Protein AF-A0A380NY96-F1 (afdb_monomer_lite)

Radius of gyration: 13.19 Å; chains: 1; bounding box: 30×21×36 Å

Structure (mmCIF, N/CA/C/O 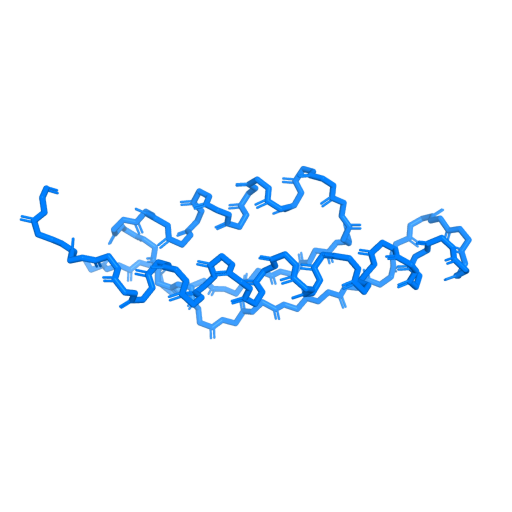backbone):
data_AF-A0A380NY96-F1
#
_entry.id   AF-A0A380NY96-F1
#
loop_
_atom_site.group_PDB
_atom_site.id
_atom_site.type_symbol
_atom_site.label_atom_id
_atom_site.label_alt_id
_atom_site.label_comp_id
_atom_site.label_asym_id
_atom_site.label_entity_id
_atom_site.label_seq_id
_atom_site.pdbx_PDB_ins_code
_atom_site.Cartn_x
_atom_site.Cartn_y
_atom_site.Cartn_z
_atom_site.occupancy
_atom_site.B_iso_or_equiv
_atom_site.auth_seq_id
_atom_site.auth_comp_id
_atom_site.auth_asym_id
_atom_site.auth_atom_id
_atom_site.pdbx_PDB_model_num
ATOM 1 N N . MET A 1 1 ? -17.081 -3.405 12.755 1.00 81.56 1 MET A N 1
ATOM 2 C CA . MET A 1 1 ? -15.665 -3.817 12.882 1.00 81.56 1 MET A CA 1
ATOM 3 C C . MET A 1 1 ? -14.964 -3.376 11.605 1.00 81.56 1 MET A C 1
ATOM 5 O O . MET A 1 1 ? -15.583 -3.516 10.556 1.00 81.56 1 MET A O 1
ATOM 9 N N . ALA A 1 2 ? -13.768 -2.787 11.679 1.00 89.38 2 ALA A N 1
ATOM 10 C CA . ALA A 1 2 ? -13.050 -2.361 10.475 1.00 89.38 2 ALA A CA 1
ATOM 11 C C . ALA A 1 2 ? -12.634 -3.586 9.646 1.00 89.38 2 ALA A C 1
ATOM 13 O O . ALA A 1 2 ? -12.251 -4.616 10.206 1.00 89.38 2 ALA A O 1
ATOM 14 N N . LYS A 1 3 ? -12.761 -3.499 8.321 1.00 95.88 3 LYS A N 1
ATOM 15 C CA . LYS A 1 3 ? -12.449 -4.597 7.407 1.00 95.88 3 LYS A CA 1
ATOM 16 C C . LYS A 1 3 ? -10.932 -4.666 7.201 1.00 95.88 3 LYS A C 1
ATOM 18 O O . LYS A 1 3 ? -10.365 -3.689 6.708 1.00 95.88 3 LYS A O 1
ATOM 23 N N . PRO A 1 4 ? -10.272 -5.792 7.522 1.00 95.12 4 PRO A N 1
ATOM 24 C CA . PRO A 1 4 ? -8.855 -5.952 7.238 1.00 95.12 4 PRO A CA 1
ATOM 25 C C . PRO A 1 4 ? -8.633 -6.009 5.727 1.00 95.12 4 PRO A C 1
ATOM 27 O O . PRO A 1 4 ? -9.336 -6.734 5.019 1.00 95.12 4 PRO A O 1
ATOM 30 N N . VAL A 1 5 ? -7.662 -5.240 5.238 1.00 94.19 5 VAL A N 1
ATOM 31 C CA . VAL A 1 5 ? -7.309 -5.197 3.814 1.00 94.19 5 VAL A CA 1
ATOM 32 C C . VAL A 1 5 ? -5.798 -5.247 3.610 1.00 94.19 5 VAL A C 1
ATOM 34 O O . VAL A 1 5 ? -5.024 -4.713 4.408 1.00 94.19 5 VAL A O 1
ATOM 37 N N . ILE A 1 6 ? -5.398 -5.897 2.519 1.00 92.75 6 ILE A N 1
ATOM 38 C CA . ILE A 1 6 ? -4.053 -5.848 1.943 1.00 92.75 6 ILE A CA 1
ATOM 39 C C . ILE A 1 6 ? -4.200 -5.126 0.611 1.00 92.75 6 ILE A C 1
ATOM 41 O O . ILE A 1 6 ? -5.138 -5.416 -0.133 1.00 92.75 6 ILE A O 1
ATOM 45 N N . LEU A 1 7 ? -3.315 -4.175 0.340 1.00 88.25 7 LEU A N 1
ATOM 46 C CA . LEU A 1 7 ? -3.333 -3.415 -0.900 1.00 88.25 7 LEU A CA 1
ATOM 47 C C . LEU A 1 7 ? -2.106 -3.799 -1.736 1.00 88.25 7 LEU A C 1
ATOM 49 O O . LEU A 1 7 ? -0.985 -3.600 -1.277 1.00 88.25 7 LEU A O 1
ATOM 53 N N . ASP A 1 8 ? -2.328 -4.346 -2.929 1.00 86.19 8 ASP A N 1
ATOM 54 C CA . ASP A 1 8 ? -1.289 -4.730 -3.892 1.00 86.19 8 ASP A CA 1
ATOM 55 C C . ASP A 1 8 ? -1.477 -3.913 -5.172 1.00 86.19 8 ASP A C 1
ATOM 57 O O . ASP A 1 8 ? -2.569 -3.933 -5.745 1.00 86.19 8 ASP A O 1
ATOM 61 N N . MET A 1 9 ? -0.470 -3.132 -5.567 1.00 79.31 9 MET A N 1
ATOM 62 C CA . MET A 1 9 ? -0.628 -2.115 -6.618 1.00 79.31 9 MET A CA 1
ATOM 63 C C . MET A 1 9 ? 0.644 -1.851 -7.431 1.00 79.31 9 MET A C 1
ATOM 65 O O . MET A 1 9 ? 1.756 -2.041 -6.941 1.00 79.31 9 MET A O 1
ATOM 69 N N . ASP A 1 10 ? 0.467 -1.419 -8.684 1.00 77.19 10 ASP A N 1
ATOM 70 C CA . ASP A 1 10 ? 1.548 -0.970 -9.574 1.00 77.19 10 ASP A CA 1
ATOM 71 C C . ASP A 1 10 ? 1.797 0.524 -9.350 1.00 77.19 10 ASP A C 1
ATOM 73 O O . ASP A 1 10 ? 0.934 1.317 -9.693 1.00 77.19 10 ASP A O 1
ATOM 77 N N . PRO A 1 11 ? 2.924 0.935 -8.751 1.00 68.69 11 PRO A N 1
ATOM 78 C CA . PRO A 1 11 ? 3.058 2.248 -8.137 1.00 68.69 11 PRO A CA 1
ATOM 79 C C . PRO A 1 11 ? 2.946 3.433 -9.118 1.00 68.69 11 PRO A C 1
ATOM 81 O O . PRO A 1 11 ? 3.910 3.797 -9.803 1.00 68.69 11 PRO A O 1
ATOM 84 N N . GLY A 1 12 ? 1.788 4.103 -9.085 1.00 74.56 12 GLY A N 1
ATOM 85 C CA . GLY A 1 12 ? 1.460 5.361 -9.755 1.00 74.56 12 GLY A CA 1
ATOM 86 C C . GLY A 1 12 ? 0.952 6.470 -8.815 1.00 74.56 12 GLY A C 1
ATOM 87 O O . GLY A 1 12 ? 0.917 6.348 -7.588 1.00 74.56 12 GLY A O 1
ATOM 88 N N . ILE A 1 13 ? 0.589 7.619 -9.399 1.00 74.88 13 ILE A N 1
ATOM 89 C CA . ILE A 1 13 ? 0.016 8.771 -8.666 1.00 74.88 13 ILE A CA 1
ATOM 90 C C . ILE A 1 13 ? -1.380 8.438 -8.123 1.00 74.88 13 ILE A C 1
ATOM 92 O O . ILE A 1 13 ? -1.757 8.870 -7.034 1.00 74.88 13 ILE A O 1
ATOM 96 N N . ASP A 1 14 ? -2.149 7.682 -8.894 1.00 81.25 14 ASP A N 1
ATOM 97 C CA . ASP A 1 14 ? -3.474 7.185 -8.555 1.00 81.25 14 ASP A CA 1
ATOM 98 C C . ASP A 1 14 ? -3.443 6.220 -7.363 1.00 81.25 14 ASP A C 1
ATOM 100 O O . ASP A 1 14 ? -4.268 6.355 -6.455 1.00 81.25 14 ASP A O 1
ATOM 104 N N . ASP A 1 15 ? -2.439 5.349 -7.269 1.00 82.50 15 ASP A N 1
ATOM 105 C CA . ASP A 1 15 ? -2.250 4.461 -6.114 1.00 82.50 15 ASP A CA 1
ATOM 106 C C . ASP A 1 15 ? -1.909 5.232 -4.842 1.00 82.50 15 ASP A C 1
ATOM 108 O O . ASP A 1 15 ? -2.429 4.937 -3.765 1.00 82.50 15 ASP A O 1
ATOM 112 N N . ALA A 1 16 ? -1.091 6.282 -4.959 1.00 78.50 16 ALA A N 1
ATOM 113 C CA . ALA A 1 16 ? -0.782 7.171 -3.841 1.00 78.50 16 ALA A CA 1
ATOM 114 C C . ALA A 1 16 ? -2.063 7.778 -3.238 1.00 78.50 16 ALA A C 1
ATOM 116 O O . ALA A 1 16 ? -2.224 7.829 -2.013 1.00 78.50 16 ALA A O 1
ATOM 117 N N . ALA A 1 17 ? -2.993 8.202 -4.100 1.00 83.88 17 ALA A N 1
ATOM 118 C CA . ALA A 1 17 ? -4.289 8.726 -3.688 1.00 83.88 17 ALA A CA 1
ATOM 119 C C . ALA A 1 17 ? -5.180 7.633 -3.074 1.00 83.88 17 ALA A C 1
ATOM 121 O O . ALA A 1 17 ? -5.779 7.853 -2.019 1.00 83.88 17 ALA A O 1
ATOM 122 N N . ALA A 1 18 ? -5.230 6.444 -3.682 1.00 86.81 18 ALA A N 1
ATOM 123 C CA . ALA A 1 18 ? -5.998 5.313 -3.166 1.00 86.81 18 ALA A CA 1
ATOM 1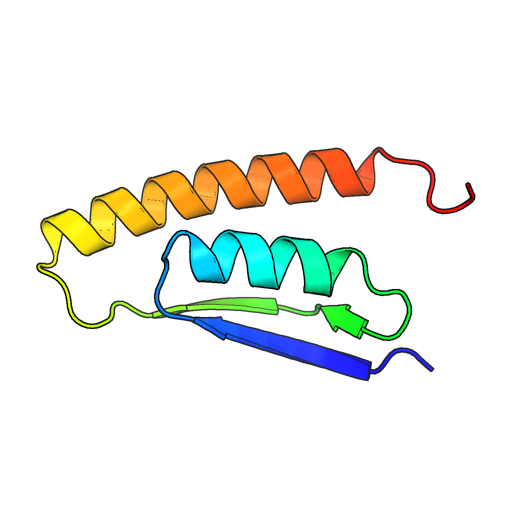24 C C . ALA A 1 18 ? -5.524 4.891 -1.767 1.00 86.81 18 ALA A C 1
ATOM 126 O O . ALA A 1 18 ? -6.345 4.690 -0.869 1.00 86.81 18 ALA A O 1
ATOM 127 N N . ILE A 1 19 ? -4.206 4.836 -1.550 1.00 86.31 19 ILE A N 1
ATOM 128 C CA . ILE A 1 19 ? -3.617 4.546 -0.243 1.00 86.31 19 ILE A CA 1
ATOM 129 C C . ILE A 1 19 ? -4.020 5.615 0.761 1.00 86.31 19 ILE A C 1
ATOM 131 O O . ILE A 1 19 ? -4.510 5.259 1.829 1.00 86.31 19 ILE A O 1
ATOM 135 N N . ALA A 1 20 ? -3.870 6.901 0.423 1.00 84.81 20 ALA A N 1
ATOM 136 C CA . ALA A 1 20 ? -4.236 8.006 1.307 1.00 84.81 20 ALA A CA 1
ATOM 137 C C . ALA A 1 20 ? -5.704 7.931 1.755 1.00 84.81 20 ALA A C 1
ATOM 139 O O . ALA A 1 20 ? -6.001 8.142 2.932 1.00 84.81 20 ALA A O 1
ATOM 140 N N . VAL A 1 21 ? -6.618 7.576 0.851 1.00 88.25 21 VAL A N 1
ATOM 141 C CA . VAL A 1 21 ? -8.030 7.353 1.188 1.00 88.25 21 VAL A CA 1
ATOM 142 C C . VAL A 1 21 ? -8.189 6.127 2.087 1.00 88.25 21 VAL A C 1
ATOM 144 O O . VAL A 1 21 ? -8.848 6.209 3.125 1.00 88.25 21 VAL A O 1
ATOM 147 N N . ALA A 1 22 ? -7.573 4.999 1.726 1.00 89.12 22 ALA A N 1
ATOM 148 C CA . ALA A 1 22 ? -7.718 3.740 2.449 1.00 89.12 22 ALA A CA 1
ATOM 149 C C . ALA A 1 22 ? -7.234 3.831 3.903 1.00 89.12 22 ALA A C 1
ATOM 151 O O . ALA A 1 22 ? -7.912 3.337 4.800 1.00 89.12 22 ALA A O 1
ATOM 152 N N . VAL A 1 23 ? -6.106 4.503 4.154 1.00 86.06 23 VAL A N 1
ATOM 153 C CA . VAL A 1 23 ? -5.543 4.655 5.508 1.00 86.06 23 VAL A CA 1
ATOM 154 C C . VAL A 1 23 ? -6.319 5.639 6.390 1.00 86.06 23 VAL A C 1
ATOM 156 O O . VAL A 1 23 ? -6.196 5.578 7.612 1.00 86.06 23 VAL A O 1
ATOM 159 N N . ASN A 1 24 ? -7.111 6.538 5.796 1.00 85.56 24 ASN A N 1
ATOM 160 C CA . ASN A 1 24 ? -7.945 7.503 6.524 1.00 85.56 24 ASN A CA 1
ATOM 161 C C . ASN A 1 24 ? -9.389 7.020 6.733 1.00 85.56 24 ASN A C 1
ATOM 163 O O . ASN A 1 24 ? -10.160 7.667 7.441 1.00 85.56 24 ASN A O 1
ATOM 167 N N . ARG A 1 25 ? -9.778 5.889 6.138 1.00 89.38 25 ARG A N 1
ATOM 168 C CA . ARG A 1 25 ? -11.121 5.325 6.283 1.00 89.38 25 ARG A CA 1
ATOM 169 C C . ARG A 1 25 ? -11.235 4.515 7.582 1.00 89.38 25 ARG A C 1
ATOM 171 O O . ARG A 1 25 ? -10.545 3.510 7.720 1.00 89.38 25 ARG A O 1
ATOM 178 N N . PRO A 1 26 ? -12.130 4.880 8.520 1.00 89.25 26 PRO A N 1
ATOM 179 C CA . PRO A 1 26 ? -12.258 4.186 9.807 1.00 89.25 26 PRO A CA 1
ATOM 180 C C . PRO A 1 26 ? -12.859 2.777 9.692 1.00 89.25 26 PRO A C 1
ATOM 182 O O . PRO A 1 26 ? -12.768 1.980 10.625 1.00 89.25 26 PRO A O 1
ATOM 185 N N . ASP A 1 27 ? -13.489 2.456 8.564 1.00 93.62 27 ASP A N 1
ATOM 186 C CA . ASP A 1 27 ? -14.041 1.138 8.267 1.00 93.62 27 ASP A CA 1
ATOM 187 C C . ASP A 1 27 ? -13.046 0.209 7.554 1.00 93.62 27 ASP A C 1
ATOM 189 O O . ASP A 1 27 ? -13.377 -0.953 7.314 1.00 93.62 27 ASP A O 1
ATOM 193 N N . LEU A 1 28 ? -11.831 0.683 7.258 1.00 92.94 28 LEU A N 1
ATOM 194 C CA . LEU A 1 28 ? -10.737 -0.112 6.707 1.00 92.94 28 LEU A CA 1
ATOM 195 C C . LEU A 1 28 ? -9.591 -0.234 7.715 1.00 92.94 28 LEU A C 1
ATOM 197 O O . LEU A 1 28 ? -9.224 0.711 8.405 1.00 92.94 28 LEU A O 1
ATOM 201 N N . ASP A 1 29 ? -9.007 -1.424 7.779 1.00 92.31 29 ASP A N 1
ATOM 202 C CA . ASP A 1 29 ? -7.847 -1.742 8.605 1.00 92.31 29 ASP A CA 1
ATOM 203 C C . ASP A 1 29 ? -6.733 -2.245 7.682 1.00 92.31 29 ASP A C 1
ATOM 205 O O . ASP A 1 29 ? -6.628 -3.436 7.376 1.00 92.31 29 ASP A O 1
ATOM 209 N N . VAL A 1 30 ? -5.959 -1.298 7.145 1.00 89.88 30 VAL A N 1
ATOM 210 C CA . VAL A 1 30 ? -4.875 -1.579 6.197 1.00 89.88 30 VAL A CA 1
ATOM 211 C C . VAL A 1 30 ? -3.738 -2.289 6.932 1.00 89.88 30 VAL A C 1
ATOM 213 O O . VAL A 1 30 ? -3.042 -1.687 7.751 1.00 89.88 30 VAL A O 1
ATOM 216 N N . LYS A 1 31 ? -3.552 -3.581 6.642 1.00 90.94 31 LYS A N 1
ATOM 217 C CA . LYS A 1 31 ? -2.550 -4.437 7.298 1.00 90.94 31 LYS A CA 1
ATOM 218 C C . LYS A 1 31 ? -1.205 -4.444 6.595 1.00 90.94 31 LYS A C 1
ATOM 220 O O . LYS A 1 31 ? -0.178 -4.574 7.255 1.00 90.94 31 LYS A O 1
ATOM 225 N N . LEU A 1 32 ? -1.225 -4.350 5.270 1.00 86.19 32 LEU A N 1
ATOM 226 C CA . LEU A 1 32 ? -0.043 -4.463 4.430 1.00 86.19 32 LEU A CA 1
ATOM 227 C C . LEU A 1 32 ? -0.272 -3.722 3.112 1.00 86.19 32 LEU A C 1
ATOM 229 O O . LEU A 1 32 ? -1.382 -3.733 2.574 1.00 86.19 32 LEU A O 1
ATOM 233 N N . ILE A 1 33 ? 0.795 -3.109 2.608 1.00 84.62 33 ILE A N 1
ATOM 234 C CA . ILE A 1 33 ? 0.862 -2.528 1.272 1.00 84.62 33 ILE A CA 1
ATOM 235 C C . ILE A 1 33 ? 2.035 -3.186 0.549 1.00 84.62 33 ILE A C 1
ATOM 237 O O . ILE A 1 33 ? 3.152 -3.177 1.070 1.00 84.62 3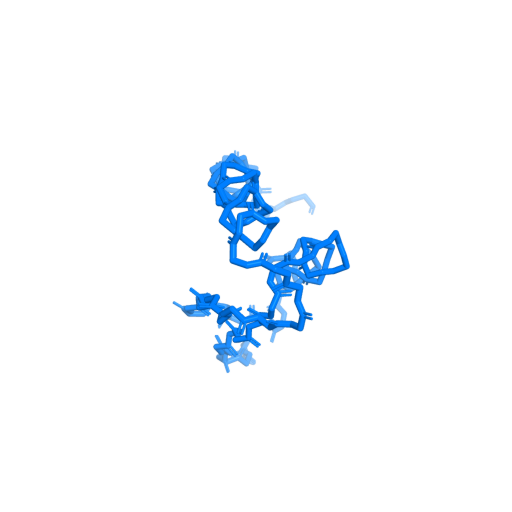3 ILE A O 1
ATOM 241 N N . THR A 1 34 ? 1.777 -3.755 -0.623 1.00 82.06 34 THR A N 1
ATOM 242 C CA . THR A 1 34 ? 2.781 -4.323 -1.526 1.00 82.06 34 THR A CA 1
ATOM 243 C C . THR A 1 34 ? 2.758 -3.583 -2.856 1.00 82.06 34 THR A C 1
ATOM 245 O O . THR A 1 34 ? 1.728 -3.052 -3.272 1.00 82.06 34 THR A O 1
ATOM 248 N N . ALA A 1 35 ? 3.924 -3.502 -3.493 1.00 75.06 35 ALA A N 1
ATOM 249 C CA . ALA A 1 35 ? 4.080 -2.884 -4.799 1.00 75.06 35 ALA A CA 1
ATOM 250 C C . ALA A 1 35 ? 4.596 -3.928 -5.791 1.00 75.06 35 ALA A C 1
ATOM 252 O O . ALA A 1 35 ? 5.581 -4.616 -5.505 1.00 75.06 35 ALA A O 1
ATOM 253 N N . VAL A 1 36 ? 3.950 -4.026 -6.949 1.00 73.12 36 VAL A N 1
ATOM 254 C CA . VAL A 1 36 ? 4.383 -4.859 -8.074 1.00 73.12 36 VAL A CA 1
ATOM 255 C C . VAL A 1 36 ? 4.854 -3.957 -9.207 1.00 73.12 36 VAL A C 1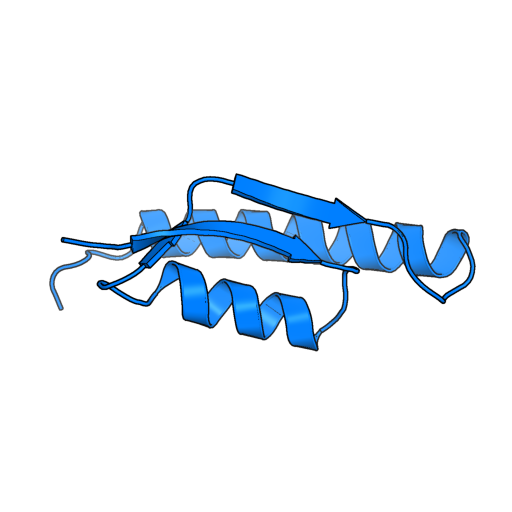
ATOM 257 O O . VAL A 1 36 ? 4.310 -2.885 -9.419 1.00 73.12 36 VAL A O 1
ATOM 260 N N . ALA A 1 37 ? 5.885 -4.362 -9.942 1.00 66.25 37 ALA A N 1
ATOM 261 C CA . ALA A 1 37 ? 6.266 -3.657 -11.159 1.00 66.25 37 ALA A CA 1
ATOM 262 C C . ALA A 1 37 ? 5.210 -3.908 -12.248 1.00 66.25 37 ALA A C 1
ATOM 264 O O . ALA A 1 37 ? 5.035 -5.062 -12.637 1.00 66.25 37 ALA A O 1
ATOM 265 N N . GLY A 1 38 ? 4.528 -2.878 -12.754 1.00 64.62 38 GLY A N 1
ATOM 266 C CA . GLY A 1 38 ? 3.631 -3.039 -13.902 1.00 64.62 38 GLY A CA 1
ATOM 267 C C . GLY A 1 38 ? 4.228 -2.589 -15.234 1.00 64.62 38 GLY A C 1
ATOM 268 O O . GLY A 1 38 ? 5.351 -2.956 -15.574 1.00 64.62 38 GLY A O 1
ATOM 269 N N . ASN A 1 39 ? 3.449 -1.866 -16.045 1.00 63.56 39 ASN A N 1
ATOM 270 C CA . ASN A 1 39 ? 3.577 -1.853 -17.519 1.00 63.56 39 ASN A CA 1
ATOM 271 C C . ASN A 1 39 ? 4.629 -0.900 -18.123 1.00 63.56 39 ASN A C 1
ATOM 273 O O . ASN A 1 39 ? 4.718 -0.778 -19.348 1.00 63.56 39 ASN A O 1
ATOM 277 N N . VAL A 1 40 ? 5.412 -0.192 -17.309 1.00 66.56 40 VAL A N 1
ATOM 278 C CA . VAL A 1 40 ? 6.427 0.756 -17.800 1.00 66.56 40 VAL A CA 1
ATOM 279 C C . VAL A 1 40 ? 7.836 0.169 -17.730 1.00 66.56 40 VAL A C 1
ATOM 281 O O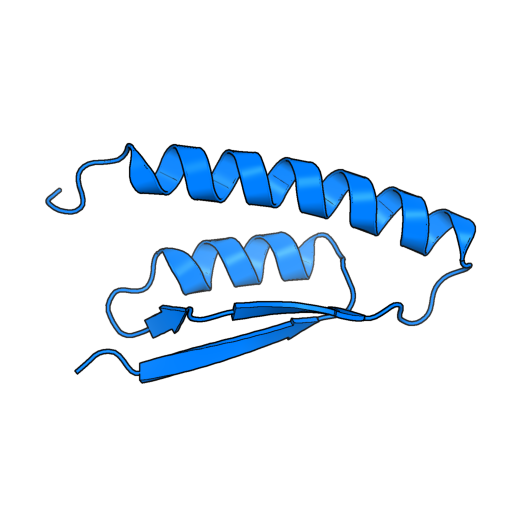 . VAL A 1 40 ? 8.079 -0.855 -17.096 1.00 66.56 40 VAL A O 1
ATOM 284 N N . SER A 1 41 ? 8.786 0.797 -18.433 1.00 68.56 41 SER A N 1
ATOM 285 C CA . SER A 1 41 ? 10.176 0.334 -18.435 1.00 68.56 41 SER A CA 1
ATOM 286 C C . SER A 1 41 ? 10.742 0.274 -17.014 1.00 68.56 41 SER A C 1
ATOM 288 O O . SER A 1 41 ? 10.454 1.142 -16.190 1.00 68.56 41 SER A O 1
ATOM 290 N N . VAL A 1 42 ? 11.601 -0.715 -16.752 1.00 68.12 42 VAL A N 1
ATOM 291 C CA . VAL A 1 42 ? 12.185 -0.998 -15.427 1.00 68.12 42 VAL A CA 1
ATOM 292 C C . VAL A 1 42 ? 12.763 0.253 -14.753 1.00 68.12 42 VAL A C 1
ATOM 294 O O . VAL A 1 42 ? 12.553 0.463 -13.562 1.00 68.12 42 VAL A O 1
ATOM 297 N N . GLU A 1 43 ? 13.431 1.134 -15.498 1.00 69.69 43 GLU A N 1
ATOM 298 C CA . GLU A 1 43 ? 13.976 2.396 -14.971 1.00 69.69 43 GLU A CA 1
ATOM 299 C C . GLU A 1 43 ? 12.898 3.391 -14.520 1.00 69.69 43 GLU A C 1
ATOM 301 O O . GLU A 1 43 ? 13.058 4.063 -13.497 1.00 69.69 43 GLU A O 1
ATOM 306 N N . LYS A 1 44 ? 11.781 3.490 -15.252 1.00 68.50 44 LYS A N 1
ATOM 307 C CA . LYS A 1 44 ? 10.645 4.328 -14.844 1.00 68.50 44 LYS A CA 1
ATOM 308 C C . LYS A 1 44 ? 9.931 3.718 -13.646 1.00 68.50 44 LYS A C 1
ATOM 310 O O . LYS A 1 44 ? 9.649 4.442 -12.696 1.00 68.50 44 LYS A O 1
ATOM 315 N N . THR A 1 45 ? 9.723 2.403 -13.650 1.00 65.75 45 THR A N 1
ATOM 316 C CA . THR A 1 45 ? 9.125 1.674 -12.525 1.00 65.75 45 THR A CA 1
ATOM 317 C C . THR A 1 45 ? 9.951 1.849 -11.259 1.00 65.75 45 THR A C 1
ATOM 319 O O . THR A 1 45 ? 9.401 2.138 -10.202 1.00 65.75 45 THR A O 1
ATOM 322 N N . THR A 1 46 ? 11.277 1.759 -11.363 1.00 68.25 46 THR A N 1
ATOM 323 C CA . THR A 1 46 ? 12.189 1.907 -10.222 1.00 68.25 46 THR A CA 1
ATOM 324 C C . THR A 1 46 ? 12.107 3.315 -9.629 1.00 68.25 46 THR A C 1
ATOM 326 O O . THR A 1 46 ? 11.925 3.470 -8.424 1.00 68.25 46 THR A O 1
ATOM 329 N N . ASN A 1 47 ? 12.158 4.353 -10.469 1.00 76.25 47 ASN A N 1
ATOM 330 C CA . ASN A 1 47 ? 12.057 5.740 -10.008 1.00 76.25 47 ASN A CA 1
ATOM 331 C C . ASN A 1 47 ? 10.679 6.086 -9.423 1.00 76.25 47 ASN A C 1
ATOM 333 O O . ASN A 1 47 ? 10.604 6.787 -8.414 1.00 76.25 47 ASN A O 1
ATOM 337 N N . ASN A 1 48 ? 9.595 5.600 -10.031 1.00 72.06 48 ASN A N 1
ATOM 338 C CA . ASN A 1 48 ? 8.241 5.791 -9.509 1.00 72.06 48 ASN A CA 1
ATOM 339 C C . ASN A 1 48 ? 8.059 5.070 -8.173 1.00 72.06 48 ASN A C 1
ATOM 341 O O . ASN A 1 48 ? 7.556 5.669 -7.227 1.00 72.06 48 ASN A O 1
ATOM 345 N N . SER A 1 49 ? 8.553 3.834 -8.065 1.00 68.81 49 SER A N 1
ATOM 346 C CA . SER A 1 49 ? 8.509 3.051 -6.828 1.00 68.81 49 SER A CA 1
ATOM 347 C C . SER A 1 49 ? 9.252 3.750 -5.693 1.00 68.81 49 SER A C 1
ATOM 349 O O . SER A 1 49 ? 8.717 3.846 -4.595 1.00 68.81 49 SER A O 1
ATOM 351 N N . LEU A 1 50 ? 10.452 4.289 -5.946 1.00 76.06 50 LEU A N 1
ATOM 352 C CA . LEU A 1 50 ? 11.234 5.009 -4.933 1.00 76.06 50 LEU A CA 1
ATOM 353 C C . LEU A 1 50 ? 10.525 6.280 -4.451 1.00 76.06 50 LEU A C 1
ATOM 355 O O . LEU A 1 50 ? 10.400 6.490 -3.246 1.00 76.06 50 LEU A O 1
ATOM 359 N N . LYS A 1 51 ? 10.007 7.096 -5.379 1.00 78.19 51 LYS A N 1
ATOM 360 C CA . LYS A 1 51 ? 9.252 8.313 -5.035 1.00 78.19 51 LYS A CA 1
ATOM 361 C C . LYS A 1 51 ? 7.964 7.994 -4.287 1.00 78.19 51 LYS A C 1
ATOM 363 O O . LYS A 1 51 ? 7.606 8.706 -3.351 1.00 78.19 51 LYS A O 1
ATOM 368 N N . LEU A 1 52 ? 7.272 6.926 -4.682 1.00 74.25 52 LEU A N 1
ATOM 369 C CA . LEU A 1 52 ? 6.073 6.484 -3.988 1.00 74.25 52 LEU A CA 1
ATOM 370 C C . LEU A 1 52 ? 6.416 5.974 -2.586 1.00 74.25 52 LEU A C 1
ATOM 372 O O . LEU A 1 52 ? 5.739 6.345 -1.637 1.00 74.25 52 LEU A O 1
ATOM 376 N N . LEU A 1 53 ? 7.480 5.185 -2.425 1.00 74.44 53 LEU A N 1
ATOM 377 C CA . LEU A 1 53 ? 7.919 4.685 -1.121 1.00 74.44 53 LEU A CA 1
ATOM 378 C C . LEU A 1 53 ? 8.253 5.834 -0.159 1.00 74.44 53 LEU A C 1
ATOM 380 O O . LEU A 1 53 ? 7.853 5.805 1.007 1.00 74.44 53 LEU A O 1
ATOM 384 N N . GLU A 1 54 ? 8.948 6.859 -0.653 1.00 80.88 54 GLU A N 1
ATOM 385 C CA . GLU A 1 54 ? 9.270 8.068 0.107 1.00 80.88 54 GLU A CA 1
ATOM 386 C C . GLU A 1 54 ? 7.996 8.826 0.509 1.00 80.88 54 GLU A C 1
ATOM 388 O O . GLU A 1 54 ? 7.786 9.111 1.691 1.00 80.88 54 GLU A O 1
ATOM 393 N N . PHE A 1 55 ? 7.087 9.057 -0.446 1.00 78.81 55 PHE A N 1
ATOM 394 C CA . PHE A 1 55 ? 5.797 9.699 -0.190 1.00 78.81 55 PHE A CA 1
ATOM 395 C C . PHE A 1 55 ? 4.940 8.924 0.822 1.00 78.81 55 PHE A C 1
ATOM 397 O O . PHE A 1 55 ? 4.388 9.515 1.749 1.00 78.81 55 PHE A O 1
ATOM 404 N N . LEU A 1 56 ? 4.840 7.601 0.675 1.00 74.81 56 LEU A N 1
ATOM 405 C CA . LEU A 1 56 ? 4.049 6.736 1.548 1.00 74.81 56 LEU A CA 1
ATOM 406 C C . LEU A 1 56 ? 4.603 6.690 2.965 1.00 74.81 56 LEU A C 1
ATOM 408 O O . LEU A 1 56 ? 3.833 6.738 3.924 1.00 74.81 56 LEU A O 1
ATOM 412 N N . THR A 1 57 ? 5.926 6.635 3.105 1.00 75.00 57 THR A N 1
ATOM 413 C CA . THR A 1 57 ? 6.585 6.646 4.413 1.00 75.00 57 THR A CA 1
ATOM 414 C C . THR A 1 57 ? 6.294 7.953 5.147 1.00 75.00 57 THR A C 1
ATOM 416 O O . THR A 1 57 ? 5.863 7.928 6.303 1.00 75.00 57 THR A O 1
ATOM 419 N N . GLU A 1 58 ? 6.440 9.089 4.463 1.00 78.88 58 GLU A N 1
ATOM 420 C CA . GLU A 1 58 ? 6.140 10.413 5.013 1.00 78.88 58 GLU A CA 1
ATOM 421 C C . GLU A 1 58 ? 4.647 10.558 5.362 1.00 78.88 58 GLU A C 1
ATOM 423 O O . GLU A 1 58 ? 4.296 11.030 6.447 1.00 78.88 58 GLU A O 1
ATOM 428 N N . LEU A 1 59 ? 3.748 10.098 4.485 1.00 72.38 59 LEU A N 1
ATOM 429 C CA . LEU A 1 59 ? 2.301 10.149 4.698 1.00 72.38 59 LEU A CA 1
ATOM 430 C C . LEU A 1 59 ? 1.879 9.312 5.911 1.00 72.38 59 LEU A C 1
ATOM 432 O O . LEU A 1 59 ? 1.191 9.819 6.796 1.00 72.38 59 LEU A O 1
ATOM 436 N N . ILE A 1 60 ? 2.309 8.050 5.990 1.00 70.88 60 ILE A N 1
ATOM 437 C CA . ILE A 1 60 ? 2.003 7.165 7.122 1.00 70.88 60 ILE A CA 1
ATOM 438 C C . ILE A 1 60 ? 2.543 7.771 8.420 1.00 70.88 60 ILE A C 1
ATOM 440 O O . ILE A 1 60 ? 1.847 7.773 9.439 1.00 70.88 60 ILE A O 1
ATOM 444 N N . PHE A 1 61 ? 3.759 8.320 8.400 1.00 76.06 61 PHE A N 1
ATOM 445 C CA . PHE A 1 61 ? 4.349 8.964 9.568 1.00 76.06 61 PHE A CA 1
ATOM 446 C C . PHE A 1 61 ? 3.535 10.177 10.035 1.00 76.06 61 PHE A C 1
ATOM 448 O O . PHE A 1 61 ? 3.248 10.300 11.228 1.00 76.06 61 PHE A O 1
ATOM 455 N N . ARG A 1 62 ? 3.101 11.037 9.106 1.00 70.94 62 ARG A N 1
ATOM 456 C CA . ARG A 1 62 ? 2.221 12.176 9.407 1.00 70.94 62 ARG A CA 1
ATOM 457 C C . ARG A 1 62 ? 0.885 11.719 9.976 1.00 70.94 62 ARG A C 1
ATOM 459 O O . ARG A 1 62 ? 0.482 12.211 11.023 1.00 70.94 62 ARG A O 1
ATOM 466 N N . LEU A 1 63 ? 0.235 10.738 9.356 1.00 67.62 63 LEU A N 1
ATOM 467 C CA . LEU A 1 63 ? -1.064 10.231 9.805 1.00 67.62 63 LEU A CA 1
ATOM 468 C C . LEU A 1 63 ? -1.004 9.564 11.185 1.00 67.62 63 LEU A C 1
ATOM 470 O O . LEU A 1 63 ? -1.958 9.661 11.951 1.00 67.62 63 LEU A O 1
ATOM 474 N N . ARG A 1 64 ? 0.121 8.939 11.556 1.00 67.88 64 ARG A N 1
ATOM 475 C CA . ARG A 1 64 ? 0.326 8.420 12.922 1.00 67.88 64 ARG A CA 1
ATOM 476 C C . ARG A 1 64 ? 0.485 9.525 13.969 1.00 67.88 64 ARG A C 1
ATOM 478 O O . ARG A 1 64 ? 0.257 9.256 15.144 1.00 67.88 64 ARG A O 1
ATOM 485 N N . LYS A 1 65 ? 0.878 10.736 13.565 1.00 66.00 65 LYS A N 1
ATOM 486 C CA . LYS A 1 65 ? 1.025 11.903 14.450 1.00 66.00 65 LYS A CA 1
ATOM 487 C C . LYS A 1 65 ? -0.248 12.743 14.579 1.00 66.00 65 LYS A C 1
ATOM 489 O O . LYS A 1 65 ? -0.327 13.550 15.501 1.00 66.00 65 LYS A O 1
ATOM 494 N N . VAL A 1 66 ? -1.226 12.576 13.688 1.00 61.16 66 VAL A N 1
ATOM 49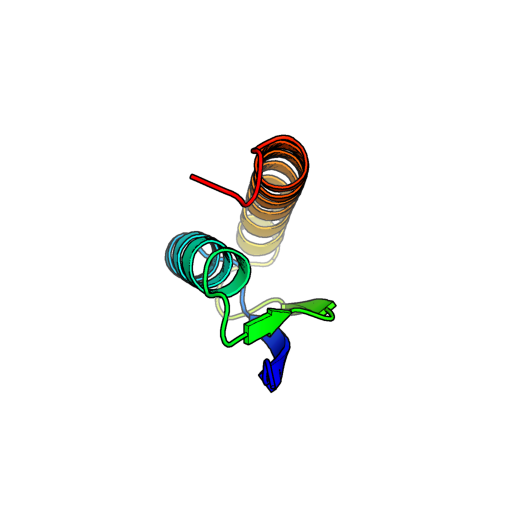5 C CA . VAL A 1 66 ? -2.507 13.292 13.765 1.00 61.16 66 VAL A CA 1
ATOM 496 C C . VAL A 1 66 ? -3.405 12.619 14.816 1.00 61.16 66 VAL A C 1
ATOM 498 O O . VAL A 1 66 ? -3.613 11.404 14.746 1.00 61.16 66 VAL A O 1
ATOM 501 N N . PRO A 1 67 ? -3.951 13.365 15.799 1.00 56.00 67 PRO A N 1
ATOM 502 C CA . PRO A 1 67 ? -4.910 12.821 16.755 1.00 56.00 67 PRO A CA 1
ATOM 503 C C . PRO A 1 67 ? -6.134 12.275 16.015 1.00 56.00 67 PRO A C 1
ATOM 505 O O . PRO A 1 67 ? -6.803 13.008 15.294 1.00 56.00 67 PRO A O 1
ATOM 508 N N . LYS A 1 68 ? -6.459 10.993 16.209 1.00 60.56 68 LYS A N 1
ATOM 509 C CA . LYS A 1 68 ? -7.576 10.310 15.525 1.00 60.56 68 LYS A CA 1
ATOM 510 C C . LYS A 1 68 ? -8.968 10.708 16.057 1.00 60.56 68 LYS A C 1
ATOM 512 O O . LYS A 1 68 ? -9.904 9.920 15.952 1.00 60.56 68 LYS A O 1
ATOM 517 N N . HIS A 1 69 ? -9.082 11.851 16.734 1.00 55.88 69 HIS A N 1
ATOM 518 C CA . HIS A 1 69 ? -10.243 12.230 17.555 1.00 55.88 69 HIS A CA 1
ATOM 519 C C . HIS A 1 69 ? -10.745 13.656 17.272 1.00 55.88 69 HIS A C 1
ATOM 521 O O . HIS A 1 69 ? -11.341 14.269 18.155 1.00 55.88 69 HIS A O 1
ATOM 527 N N . LEU A 1 70 ? -10.489 14.186 16.073 1.00 44.22 70 LEU A N 1
ATOM 528 C CA . LEU A 1 70 ? -11.184 15.367 15.550 1.00 44.22 70 LEU A CA 1
ATOM 529 C C . LEU A 1 70 ? -12.301 14.930 14.603 1.00 44.22 70 LEU A C 1
ATOM 531 O O . LEU A 1 70 ? -12.036 14.010 13.796 1.00 44.22 70 LEU A O 1
#

Organism: Weissella viridescens (NCBI:txid1629)

Sequence (70 aa):
MAKPVILDMDPGIDDAAAIAVAVNRPDLDVKLITAVAGNVSVEKTTNNSLKLLEFLTELIFRLRKVPKHL

Secondary structure (DSSP, 8-state):
-PEEEEEEE---HHHHHHHHHHHH-TTEEEEEEEE---SS-HHHHHHHHHHHHHHHHHHHHHHHHS-TT-

Foldseek 3Di:
DADEDEAEEAQDPVVLVVVLVQVLDPNHDDDYYHHDHDDDDPVVSVVSVVVSVVSVVVSVVVVVVDPNPD

pLDDT: mean 77.4, std 10.77, range [44.22, 95.88]

InterPro domains:
  IPR001910 Inosine/uridine-preferring nucleoside hydrolase domain [PF01156] (5-57)
  IPR023186 Inosine/uridine-preferring nucleoside hydrolase [PTHR12304] (3-57)
  IPR036452 Ribonucleoside hydrolase-like [G3DSA:3.90.245.10] (1-67)
  IPR036452 Ribonucleoside hydrolase-like [SSF53590] (1-57)